Protein AF-A0A8X6J104-F1 (afdb_monomer_lite)

Foldseek 3Di:
DDDPPDQDLVLLVQLLVVVVVVDDLCVSCVVSVHDSVVSVVSVVVCVVVVVHPPDDDDDPVVSVVD

Structure (mmCIF, N/CA/C/O backbone):
data_AF-A0A8X6J104-F1
#
_entry.id   AF-A0A8X6J104-F1
#
loop_
_atom_site.group_PDB
_atom_site.id
_atom_site.type_symbol
_atom_site.label_atom_id
_atom_site.label_alt_id
_atom_site.label_comp_id
_atom_site.label_asym_id
_atom_site.label_ent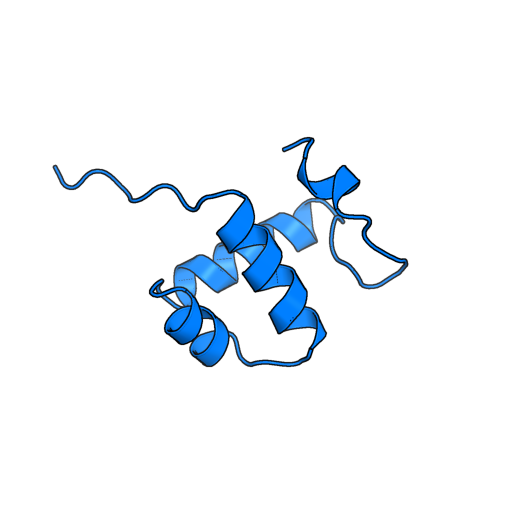ity_id
_atom_site.label_seq_id
_atom_site.pdbx_PDB_ins_code
_atom_site.Cartn_x
_atom_site.Cartn_y
_atom_site.Cartn_z
_atom_site.occupancy
_atom_site.B_iso_or_equiv
_atom_site.auth_seq_id
_atom_site.auth_comp_id
_atom_site.auth_asym_id
_atom_site.auth_atom_id
_atom_site.pdbx_PDB_model_num
ATOM 1 N N . MET A 1 1 ? 11.021 24.456 -11.394 1.00 39.09 1 MET A N 1
ATOM 2 C CA . MET A 1 1 ? 10.554 23.070 -11.633 1.00 39.09 1 MET A CA 1
ATOM 3 C C . MET A 1 1 ? 10.067 22.523 -10.300 1.00 39.09 1 MET A C 1
ATOM 5 O O . MET A 1 1 ? 10.833 22.579 -9.350 1.00 39.09 1 MET A O 1
ATOM 9 N N . SER A 1 2 ? 8.802 22.106 -10.186 1.00 51.00 2 SER A N 1
ATOM 10 C CA . SER A 1 2 ? 8.265 21.561 -8.927 1.00 51.00 2 SER A CA 1
ATOM 11 C C . SER A 1 2 ? 8.944 20.219 -8.639 1.00 51.00 2 SER A C 1
ATOM 13 O O . SER A 1 2 ? 8.862 19.298 -9.455 1.00 51.00 2 SER A O 1
ATOM 15 N N . SER A 1 3 ? 9.684 20.132 -7.533 1.00 57.59 3 SER A N 1
ATOM 16 C CA . SER A 1 3 ? 10.259 18.882 -7.043 1.00 57.59 3 SER A CA 1
ATOM 17 C C . SER A 1 3 ? 9.114 17.905 -6.779 1.00 57.59 3 SER A C 1
ATOM 19 O O . SER A 1 3 ? 8.194 18.194 -6.015 1.00 57.59 3 SER A O 1
ATOM 21 N N . ARG A 1 4 ? 9.121 16.755 -7.464 1.00 64.94 4 ARG A N 1
ATOM 22 C CA . ARG A 1 4 ? 8.140 15.694 -7.206 1.00 64.94 4 ARG A CA 1
ATOM 23 C C . ARG A 1 4 ? 8.260 15.305 -5.733 1.00 64.94 4 ARG A C 1
ATOM 25 O O . ARG A 1 4 ? 9.335 14.888 -5.319 1.00 64.94 4 ARG A O 1
ATOM 32 N N . ARG A 1 5 ? 7.175 15.437 -4.961 1.00 68.88 5 ARG A N 1
ATOM 33 C CA . ARG A 1 5 ? 7.111 14.903 -3.595 1.00 68.88 5 ARG A CA 1
ATOM 34 C C . ARG A 1 5 ? 7.410 13.409 -3.666 1.00 68.88 5 ARG A C 1
ATOM 36 O O . ARG A 1 5 ? 6.683 12.667 -4.329 1.00 68.88 5 ARG A O 1
ATOM 43 N N . GLU A 1 6 ? 8.490 12.991 -3.026 1.00 71.25 6 GLU A N 1
ATOM 44 C CA . GLU A 1 6 ? 8.799 11.578 -2.884 1.00 71.25 6 GLU A CA 1
ATOM 45 C C . GLU A 1 6 ? 7.824 10.978 -1.876 1.00 71.25 6 GLU A C 1
ATOM 47 O O . GLU A 1 6 ? 7.679 11.476 -0.762 1.00 71.25 6 GLU A O 1
ATOM 52 N N . THR A 1 7 ? 7.101 9.939 -2.292 1.00 70.19 7 THR A N 1
ATOM 53 C CA . THR A 1 7 ? 6.258 9.180 -1.370 1.00 70.19 7 THR A CA 1
ATOM 54 C C . THR A 1 7 ? 7.168 8.433 -0.410 1.00 70.19 7 THR A C 1
ATOM 56 O O . THR A 1 7 ? 7.962 7.592 -0.858 1.00 70.19 7 THR A O 1
ATOM 59 N N . THR A 1 8 ? 7.031 8.730 0.879 1.00 81.88 8 THR A N 1
ATOM 60 C CA . THR A 1 8 ? 7.818 8.095 1.940 1.00 81.88 8 THR A CA 1
ATOM 61 C C . THR A 1 8 ? 7.437 6.623 2.085 1.00 81.88 8 THR A C 1
ATOM 63 O O . THR A 1 8 ? 6.371 6.182 1.647 1.00 81.88 8 THR A O 1
ATOM 66 N N . GLU A 1 9 ? 8.322 5.836 2.686 1.00 76.69 9 GLU A N 1
ATOM 67 C CA . GLU A 1 9 ? 8.097 4.408 2.920 1.00 76.69 9 GLU A CA 1
ATOM 68 C C . GLU A 1 9 ? 6.837 4.162 3.769 1.00 76.69 9 GLU A C 1
ATOM 70 O O . GLU A 1 9 ? 5.986 3.344 3.414 1.00 76.69 9 GLU A O 1
ATOM 75 N N . SER A 1 10 ? 6.639 4.983 4.804 1.00 79.50 10 SER A N 1
ATOM 76 C CA . SER A 1 10 ? 5.461 4.959 5.676 1.00 79.50 10 SER A CA 1
ATOM 77 C C . SER A 1 10 ? 4.152 5.189 4.917 1.00 79.50 10 SER A C 1
ATOM 79 O O . SER A 1 10 ? 3.154 4.520 5.174 1.00 79.50 10 SER A O 1
ATOM 81 N N . GLU A 1 11 ? 4.134 6.096 3.938 1.00 83.69 11 GLU A N 1
ATOM 82 C CA . GLU A 1 11 ? 2.943 6.345 3.117 1.00 83.69 11 GLU A CA 1
ATOM 83 C C . GLU A 1 11 ? 2.605 5.130 2.238 1.00 83.69 11 GLU A C 1
ATOM 85 O O . GLU A 1 11 ? 1.435 4.781 2.087 1.00 83.69 11 GLU A O 1
ATOM 90 N N . ARG A 1 12 ? 3.613 4.433 1.695 1.00 83.94 12 ARG A N 1
ATOM 91 C CA . ARG A 1 12 ? 3.401 3.216 0.887 1.00 83.94 12 ARG A CA 1
ATOM 92 C C . ARG A 1 12 ? 2.837 2.074 1.730 1.00 83.94 12 ARG A C 1
ATOM 94 O O . ARG A 1 12 ? 1.922 1.387 1.278 1.00 83.94 12 ARG A O 1
ATOM 101 N N . LEU A 1 13 ? 3.327 1.918 2.960 1.00 82.19 13 LEU A N 1
ATOM 102 C CA . LEU A 1 13 ? 2.803 0.957 3.934 1.00 82.19 13 LEU A CA 1
ATOM 103 C C . LEU A 1 13 ? 1.327 1.196 4.238 1.00 82.19 13 LEU A C 1
ATOM 105 O O . LEU A 1 13 ? 0.518 0.268 4.186 1.00 82.19 13 LEU A O 1
ATOM 109 N N . LEU A 1 14 ? 0.962 2.452 4.502 1.00 85.88 14 LEU A N 1
ATOM 110 C CA . LEU A 1 14 ? -0.419 2.837 4.784 1.00 85.88 14 LEU A CA 1
ATOM 111 C C . LEU A 1 14 ? -1.342 2.555 3.594 1.00 85.88 14 LEU A C 1
ATOM 113 O O . LEU A 1 14 ? -2.434 2.024 3.789 1.00 85.88 14 LEU A O 1
ATOM 117 N N . VAL A 1 15 ? -0.888 2.830 2.363 1.00 87.81 15 VAL A N 1
ATOM 118 C CA . VAL A 1 15 ? -1.625 2.495 1.132 1.00 87.81 15 VAL A CA 1
ATOM 119 C C . VAL A 1 15 ? -1.947 1.000 1.065 1.00 87.81 15 VAL A C 1
ATOM 121 O O . VAL A 1 15 ? -3.094 0.631 0.809 1.00 87.81 15 VAL A O 1
ATOM 124 N N . VAL A 1 16 ? -0.960 0.136 1.305 1.00 84.19 16 VAL A N 1
ATOM 125 C CA . VAL A 1 16 ? -1.145 -1.323 1.246 1.00 84.19 16 VAL A CA 1
ATOM 126 C C . VAL A 1 16 ? -2.054 -1.808 2.379 1.00 84.19 16 VAL A C 1
ATOM 128 O O . VAL A 1 16 ? -2.995 -2.563 2.126 1.00 84.19 16 VAL A O 1
ATOM 131 N N . LYS A 1 17 ? -1.833 -1.330 3.610 1.00 85.00 17 LYS A N 1
ATOM 132 C CA . LYS A 1 17 ? -2.646 -1.679 4.785 1.00 85.00 17 LYS A CA 1
ATOM 133 C C . LYS A 1 17 ? -4.118 -1.331 4.575 1.00 85.00 17 LYS A C 1
ATOM 135 O O . LYS A 1 17 ? -4.982 -2.194 4.706 1.00 85.00 17 LYS A O 1
ATOM 140 N N . TRP A 1 18 ? -4.410 -0.094 4.188 1.00 86.12 18 TRP A N 1
ATOM 141 C CA . TRP A 1 18 ? -5.783 0.358 3.977 1.00 86.12 18 TRP A CA 1
ATOM 142 C C . TRP A 1 18 ? -6.440 -0.262 2.746 1.00 86.12 18 TRP A C 1
ATOM 144 O O . TRP A 1 18 ? -7.646 -0.500 2.762 1.00 86.12 18 TRP A O 1
ATOM 154 N N . SER A 1 19 ? -5.666 -0.593 1.709 1.00 84.19 19 SER A N 1
ATOM 155 C CA . SER A 1 19 ? -6.191 -1.364 0.580 1.00 84.19 19 SER A CA 1
ATOM 156 C C . SER A 1 19 ? -6.610 -2.776 0.999 1.00 84.19 19 SER A C 1
ATOM 158 O O . SER A 1 19 ? -7.572 -3.297 0.441 1.00 84.19 19 SER A O 1
ATOM 160 N N . LYS A 1 20 ? -5.920 -3.397 1.967 1.00 81.88 20 LYS A N 1
ATOM 161 C CA . LYS A 1 20 ? -6.295 -4.705 2.532 1.00 81.88 20 LYS A CA 1
ATOM 162 C C . LYS A 1 20 ? -7.532 -4.617 3.427 1.00 81.88 20 LYS A C 1
ATOM 164 O O . LYS A 1 20 ? -8.356 -5.521 3.406 1.00 81.88 20 LYS A O 1
ATOM 169 N N . GLU A 1 21 ? -7.688 -3.517 4.162 1.00 84.25 21 GLU A N 1
ATOM 170 C CA . GLU A 1 21 ? -8.905 -3.207 4.931 1.00 84.25 21 GLU A CA 1
ATOM 171 C C . GLU A 1 21 ? -10.133 -2.937 4.035 1.00 84.25 21 GLU A C 1
ATOM 173 O O . GLU A 1 21 ? -11.233 -2.749 4.546 1.00 84.25 21 GLU A O 1
ATOM 178 N N . GLY A 1 22 ? -9.968 -2.916 2.706 1.00 85.12 22 GLY A N 1
ATOM 179 C CA . GLY A 1 22 ? -11.056 -2.711 1.750 1.00 85.12 22 GLY A CA 1
ATOM 180 C C . GLY A 1 22 ? -11.420 -1.245 1.518 1.00 85.12 22 GLY A C 1
ATOM 181 O O . GLY A 1 22 ? -12.438 -0.970 0.884 1.00 85.12 22 GLY A O 1
ATOM 182 N N . LYS A 1 23 ? -10.602 -0.292 1.990 1.00 87.31 23 LYS A N 1
ATOM 183 C CA . LYS A 1 23 ? -10.824 1.133 1.712 1.00 87.31 23 LYS A CA 1
ATOM 184 C C . LYS A 1 23 ? -10.639 1.427 0.231 1.00 87.31 23 LYS A C 1
ATOM 186 O O . LYS A 1 23 ? -9.776 0.856 -0.442 1.00 87.31 23 LYS A O 1
ATOM 191 N N . SER A 1 24 ? -11.416 2.376 -0.277 1.00 89.31 24 SER A N 1
ATOM 192 C CA . SER A 1 24 ? -11.274 2.813 -1.656 1.00 89.31 24 SER A CA 1
ATOM 193 C C . SER A 1 24 ? -9.975 3.596 -1.855 1.00 89.31 24 SER A C 1
ATOM 195 O O . SER A 1 24 ? -9.472 4.293 -0.972 1.00 89.31 24 SER A O 1
ATOM 197 N N . LEU A 1 25 ? -9.453 3.553 -3.079 1.00 88.69 25 LEU A N 1
ATOM 198 C CA . LEU A 1 25 ? -8.250 4.294 -3.459 1.00 88.69 25 LEU A CA 1
ATOM 199 C C . LEU A 1 25 ? -8.387 5.809 -3.239 1.00 88.69 25 LEU A C 1
ATOM 201 O O . LEU A 1 25 ? -7.391 6.490 -3.005 1.00 88.69 25 LEU A O 1
ATOM 205 N N . ARG A 1 26 ? -9.613 6.339 -3.330 1.00 88.69 26 ARG A N 1
ATOM 206 C CA . ARG A 1 26 ? -9.904 7.759 -3.096 1.00 88.69 26 ARG A CA 1
ATOM 207 C C . ARG A 1 26 ? -9.822 8.108 -1.614 1.00 88.69 26 ARG A C 1
ATOM 209 O O . ARG A 1 26 ? -9.207 9.111 -1.285 1.00 88.69 26 ARG A O 1
ATOM 216 N N . GLU A 1 27 ? -10.364 7.268 -0.737 1.00 88.56 27 GLU A N 1
ATOM 217 C CA . GLU A 1 27 ? -10.259 7.470 0.715 1.00 88.56 27 GLU A CA 1
ATOM 218 C C . GLU A 1 27 ? -8.806 7.389 1.180 1.00 88.56 27 GLU A C 1
ATOM 220 O O . GLU A 1 27 ? -8.342 8.254 1.914 1.00 88.56 27 GLU A O 1
ATOM 225 N N . ILE A 1 28 ? -8.059 6.400 0.685 1.00 90.38 28 ILE A N 1
ATOM 226 C CA . ILE A 1 28 ? -6.624 6.252 0.959 1.00 90.38 28 ILE A CA 1
ATOM 227 C C . ILE A 1 28 ? -5.861 7.504 0.515 1.00 90.38 28 ILE A C 1
ATOM 229 O O . ILE A 1 28 ? -5.042 8.035 1.259 1.00 90.38 28 ILE A O 1
ATOM 233 N N . ALA A 1 29 ? -6.155 8.007 -0.683 1.00 89.94 29 ALA A N 1
ATOM 234 C CA . ALA A 1 29 ? -5.548 9.221 -1.211 1.00 89.94 29 ALA A CA 1
ATOM 235 C C . ALA A 1 29 ? -5.838 10.442 -0.319 1.00 89.94 29 ALA A C 1
ATOM 237 O O . ALA A 1 29 ? -4.915 11.186 0.014 1.00 89.94 29 ALA A O 1
ATOM 238 N N . SER A 1 30 ? -7.088 10.603 0.124 1.00 90.44 30 SER A N 1
ATOM 239 C CA . SER A 1 30 ? -7.503 11.674 1.037 1.00 90.44 30 SER A CA 1
ATOM 240 C C . SER A 1 30 ? -6.835 11.586 2.409 1.00 90.44 30 SER A C 1
ATOM 242 O O . SER A 1 30 ? -6.454 12.618 2.950 1.00 90.44 30 SER A O 1
ATOM 244 N N . LEU A 1 31 ? -6.646 10.381 2.953 1.00 88.00 31 LEU A N 1
ATOM 245 C CA . LEU A 1 31 ? -6.001 10.177 4.255 1.00 88.00 31 LEU A CA 1
ATOM 246 C C . LEU A 1 31 ? -4.509 10.536 4.244 1.00 88.00 31 L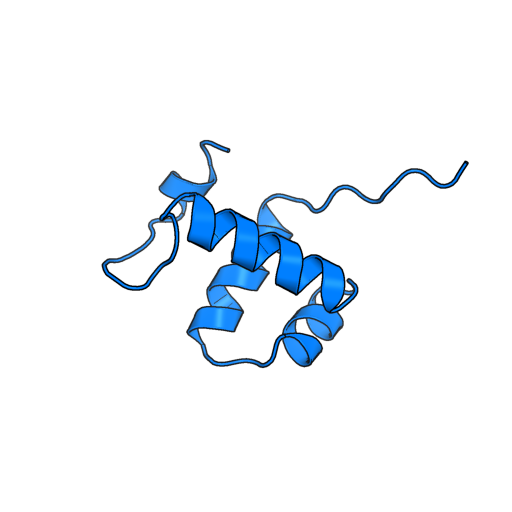EU A C 1
ATOM 248 O O . LEU A 1 31 ? -3.992 11.033 5.238 1.00 88.00 31 LEU A O 1
ATOM 252 N N . ILE A 1 32 ? -3.816 10.285 3.131 1.00 86.94 32 ILE A N 1
ATOM 253 C CA . ILE A 1 32 ? -2.370 10.546 2.993 1.00 86.94 32 ILE A CA 1
ATOM 254 C C . ILE A 1 32 ? -2.103 11.956 2.442 1.00 86.94 32 ILE A C 1
ATOM 256 O O . ILE A 1 32 ? -1.011 12.501 2.591 1.00 86.94 32 ILE A O 1
ATOM 260 N N . GLY A 1 33 ? -3.096 12.571 1.797 1.00 87.25 33 GLY A N 1
ATOM 261 C CA . GLY A 1 33 ? -2.920 13.838 1.090 1.00 87.25 33 GLY A CA 1
ATOM 262 C C . GLY A 1 33 ? -2.188 13.671 -0.245 1.00 87.25 33 GLY A C 1
ATOM 263 O O . GLY A 1 33 ? -1.439 14.552 -0.665 1.00 87.25 33 GLY A O 1
ATOM 264 N N . VAL A 1 34 ? -2.387 12.533 -0.916 1.00 86.31 34 VAL A N 1
ATOM 265 C CA . VAL A 1 34 ? -1.864 12.268 -2.266 1.00 86.31 34 VAL A CA 1
ATOM 266 C C . VAL A 1 34 ? -3.005 12.157 -3.266 1.00 86.31 34 VAL A C 1
ATOM 268 O O . VAL A 1 34 ? -4.179 12.126 -2.914 1.00 86.31 34 VAL A O 1
ATOM 271 N N . THR A 1 35 ? -2.675 12.085 -4.552 1.00 88.50 35 THR A N 1
ATOM 272 C CA . THR A 1 35 ? -3.681 11.828 -5.582 1.00 88.50 35 THR A CA 1
ATOM 273 C C . THR A 1 35 ? -4.005 10.339 -5.667 1.00 88.50 35 THR A C 1
ATOM 275 O O . THR A 1 35 ? -3.134 9.484 -5.506 1.00 88.50 35 THR A O 1
ATOM 278 N N . HIS A 1 36 ? -5.248 10.017 -6.027 1.00 89.00 36 HIS A N 1
ATOM 279 C CA . HIS A 1 36 ? -5.677 8.648 -6.337 1.00 89.00 36 HIS A CA 1
ATOM 280 C C . HIS A 1 36 ? -4.727 7.936 -7.321 1.00 89.00 36 HIS A C 1
ATOM 282 O O . HIS A 1 36 ? -4.409 6.761 -7.153 1.00 89.00 36 HIS A O 1
ATOM 288 N N . GLY A 1 37 ? -4.228 8.653 -8.335 1.00 89.62 37 GLY A N 1
ATOM 289 C CA . GLY A 1 37 ? -3.282 8.099 -9.307 1.00 89.62 37 GLY A CA 1
ATOM 290 C C . GLY A 1 37 ? -1.933 7.704 -8.694 1.00 89.62 37 GLY A C 1
ATOM 291 O O . GLY A 1 37 ? -1.304 6.757 -9.161 1.00 89.62 37 GLY A O 1
ATOM 292 N N . CYS A 1 38 ? -1.492 8.388 -7.633 1.00 87.94 38 CYS A N 1
ATOM 293 C CA . CYS A 1 38 ? -0.305 7.999 -6.872 1.00 87.94 38 CYS A CA 1
ATOM 294 C C . CYS A 1 38 ? -0.538 6.662 -6.155 1.00 87.94 38 CYS A C 1
ATOM 296 O O . CYS A 1 38 ? 0.238 5.726 -6.344 1.00 87.94 38 CYS A O 1
ATOM 298 N N . VAL A 1 39 ? -1.662 6.535 -5.443 1.00 89.69 39 VAL A N 1
ATOM 299 C CA . VAL A 1 39 ? -2.073 5.296 -4.759 1.00 89.69 39 VAL A CA 1
ATOM 300 C C . VAL A 1 39 ? -2.158 4.127 -5.743 1.00 89.69 39 VAL A C 1
ATOM 302 O O . VAL A 1 39 ? -1.597 3.061 -5.501 1.00 89.69 39 VAL A O 1
ATOM 305 N N . GLN A 1 40 ? -2.784 4.335 -6.904 1.00 90.44 40 GLN A N 1
ATOM 306 C CA . GLN A 1 40 ? -2.901 3.309 -7.939 1.00 9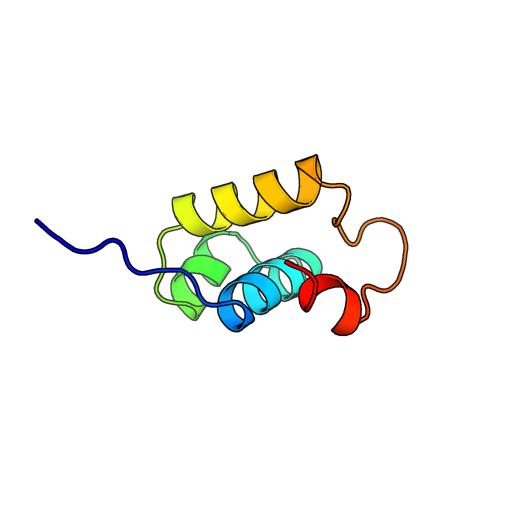0.44 40 GLN A CA 1
ATOM 307 C C . GLN A 1 40 ? -1.534 2.835 -8.454 1.00 90.44 40 GLN A C 1
ATOM 309 O O . GLN A 1 40 ? -1.317 1.631 -8.591 1.00 90.44 40 GLN A O 1
ATOM 314 N N . LYS A 1 41 ? -0.600 3.760 -8.713 1.00 89.44 41 LYS A N 1
ATOM 315 C CA . LYS A 1 41 ? 0.766 3.419 -9.145 1.00 89.44 41 LYS A CA 1
ATOM 316 C C . LYS A 1 41 ? 1.515 2.615 -8.088 1.00 89.44 41 LYS A C 1
ATOM 318 O O . LYS A 1 41 ? 2.222 1.674 -8.442 1.00 89.44 41 LYS A O 1
ATOM 323 N N . ILE A 1 42 ? 1.347 2.968 -6.813 1.00 87.38 42 ILE A N 1
ATOM 324 C CA . ILE A 1 42 ? 1.930 2.226 -5.691 1.00 87.38 42 ILE A CA 1
ATOM 325 C C . ILE A 1 42 ? 1.407 0.790 -5.727 1.00 87.38 42 ILE A C 1
ATOM 327 O O . ILE A 1 42 ? 2.194 -0.134 -5.901 1.00 87.38 42 ILE A O 1
ATOM 331 N N . LEU A 1 43 ? 0.089 0.589 -5.692 1.00 86.19 43 LEU A N 1
ATOM 332 C CA . LEU A 1 43 ? -0.499 -0.755 -5.681 1.00 86.1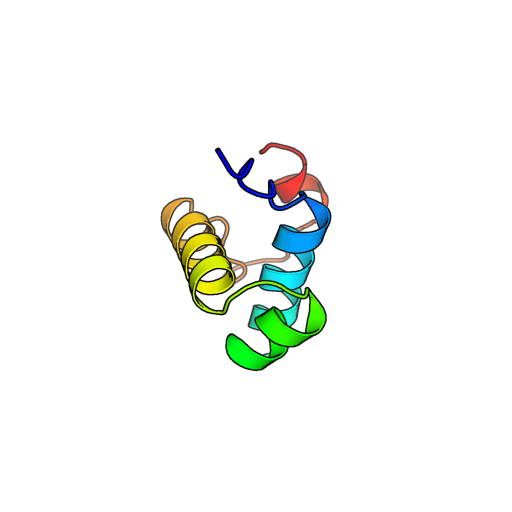9 43 LEU A CA 1
ATOM 333 C C . LEU A 1 43 ? -0.123 -1.582 -6.919 1.00 86.19 43 LEU A C 1
ATOM 335 O O . LEU A 1 43 ? 0.155 -2.771 -6.795 1.00 86.19 43 LEU A O 1
ATOM 339 N N . GLN A 1 44 ? -0.060 -0.973 -8.108 1.00 87.56 44 GLN A N 1
ATOM 340 C CA . GLN A 1 44 ? 0.409 -1.655 -9.320 1.00 87.56 44 GLN A CA 1
ATOM 341 C C . GLN A 1 44 ? 1.866 -2.115 -9.205 1.00 87.56 44 GLN A C 1
ATOM 343 O O . GLN A 1 44 ? 2.190 -3.218 -9.643 1.00 87.56 44 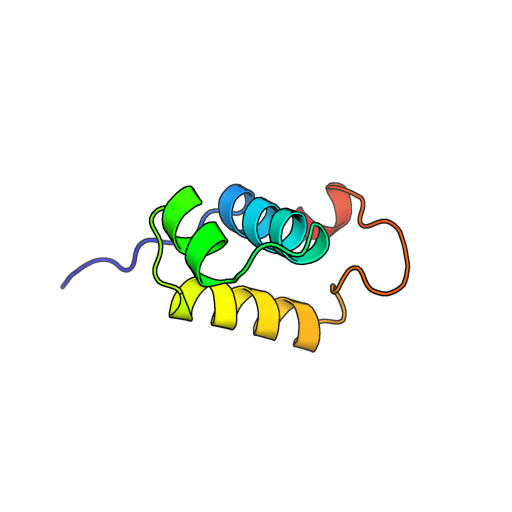GLN A O 1
ATOM 348 N N . LYS A 1 45 ? 2.741 -1.304 -8.597 1.00 85.94 45 LYS A N 1
ATOM 349 C CA . LYS A 1 45 ? 4.138 -1.680 -8.349 1.00 85.94 45 LYS A CA 1
ATOM 350 C C . LYS A 1 45 ? 4.224 -2.865 -7.385 1.00 85.94 45 LYS A C 1
ATOM 352 O O . LYS A 1 45 ? 4.935 -3.815 -7.688 1.00 85.94 45 LYS A O 1
ATOM 357 N N . TYR A 1 46 ? 3.456 -2.847 -6.295 1.00 82.38 46 TYR A N 1
ATOM 358 C CA . TYR A 1 46 ? 3.398 -3.963 -5.341 1.00 82.38 46 TYR A CA 1
ATOM 359 C C . TYR A 1 46 ? 2.859 -5.251 -5.978 1.00 82.38 46 TYR A C 1
ATOM 361 O O . TYR A 1 46 ? 3.447 -6.307 -5.780 1.00 82.38 46 TYR A O 1
ATOM 369 N N . LYS A 1 47 ? 1.812 -5.170 -6.813 1.00 80.00 47 LYS A N 1
ATOM 370 C CA . LYS A 1 47 ? 1.303 -6.326 -7.576 1.00 80.00 47 LYS A CA 1
ATOM 371 C C . LYS A 1 47 ? 2.332 -6.891 -8.552 1.00 80.00 47 LYS A C 1
ATOM 373 O O . LYS A 1 47 ? 2.459 -8.100 -8.665 1.00 80.00 47 LYS A O 1
ATOM 378 N N . LYS A 1 48 ? 3.071 -6.031 -9.260 1.00 80.69 48 LYS A N 1
ATOM 379 C CA . LYS A 1 48 ? 4.110 -6.466 -10.208 1.00 80.69 48 LYS A CA 1
ATOM 380 C C . LYS A 1 48 ? 5.289 -7.150 -9.511 1.00 80.69 48 LYS A C 1
ATOM 382 O O . LYS A 1 48 ? 5.923 -8.011 -10.107 1.00 80.69 48 LYS A O 1
ATOM 387 N N . LEU A 1 49 ? 5.596 -6.732 -8.288 1.00 74.12 49 LEU A N 1
ATOM 388 C CA . LEU A 1 49 ? 6.670 -7.301 -7.475 1.00 74.12 49 LEU A CA 1
ATOM 389 C C . LEU A 1 49 ? 6.238 -8.555 -6.701 1.00 74.12 49 LEU A C 1
ATOM 391 O O . LEU A 1 49 ? 7.049 -9.091 -5.959 1.00 74.12 49 LEU A O 1
ATOM 395 N N . ASP A 1 50 ? 4.981 -8.990 -6.844 1.00 67.62 50 ASP A N 1
ATOM 396 C CA . ASP A 1 50 ? 4.370 -10.074 -6.062 1.00 67.62 50 ASP A CA 1
ATOM 397 C C . ASP A 1 50 ? 4.456 -9.862 -4.534 1.00 67.62 50 ASP A C 1
ATOM 399 O O . ASP A 1 50 ? 4.298 -10.773 -3.733 1.00 67.62 50 ASP A O 1
ATOM 403 N N . LEU A 1 51 ? 4.641 -8.604 -4.116 1.00 65.88 51 LEU A N 1
ATOM 404 C CA . LEU A 1 51 ? 4.640 -8.153 -2.718 1.00 65.88 51 LEU A CA 1
ATOM 405 C C . LEU A 1 51 ? 3.219 -7.805 -2.253 1.00 65.88 51 LEU A C 1
ATOM 407 O O . LEU A 1 51 ? 3.014 -6.983 -1.357 1.00 65.88 51 LEU A O 1
ATOM 411 N N . TRP A 1 52 ? 2.209 -8.348 -2.932 1.00 59.84 52 TRP A N 1
ATOM 412 C CA . TRP A 1 52 ? 0.816 -8.091 -2.611 1.00 59.84 52 TRP A CA 1
ATOM 413 C C . TRP A 1 52 ? 0.374 -9.012 -1.467 1.00 59.84 52 TRP A C 1
ATOM 415 O O . TRP A 1 52 ? 0.551 -10.224 -1.579 1.00 59.84 52 TRP A O 1
ATOM 425 N N . PRO A 1 53 ? -0.267 -8.494 -0.400 1.00 56.47 53 PRO A N 1
ATOM 426 C CA . PRO A 1 53 ? -0.740 -9.302 0.725 1.00 56.47 53 PRO A CA 1
ATOM 427 C C . PRO A 1 53 ? -2.008 -10.081 0.343 1.00 56.47 53 PRO A C 1
ATOM 429 O O . PRO A 1 53 ? -3.084 -9.847 0.891 1.00 56.47 53 PRO A O 1
ATOM 432 N N . GLY A 1 54 ? -1.910 -10.965 -0.646 1.00 53.12 54 GLY A N 1
ATOM 433 C CA . GLY A 1 54 ? -2.969 -11.889 -1.047 1.00 53.12 54 GLY A CA 1
ATOM 434 C C . GLY A 1 54 ? -2.812 -13.290 -0.451 1.00 53.12 54 GLY A C 1
ATOM 435 O O . GLY A 1 54 ? -3.787 -14.029 -0.419 1.00 53.12 54 GLY A O 1
ATOM 436 N N . SER A 1 55 ? -1.618 -13.656 0.030 1.00 46.69 55 SER A N 1
ATOM 437 C CA . SER A 1 55 ? -1.250 -15.061 0.284 1.00 46.69 55 SER A CA 1
ATOM 438 C C . SER A 1 55 ? -0.599 -15.351 1.642 1.00 46.69 55 SER A C 1
ATOM 440 O O . SER A 1 55 ? -0.451 -16.511 2.009 1.00 46.69 55 SER A O 1
ATOM 442 N N . GLY A 1 56 ? -0.252 -14.344 2.437 1.00 43.31 56 GLY A N 1
ATOM 443 C CA . GLY A 1 56 ? 0.415 -14.557 3.717 1.00 43.31 56 GLY A CA 1
ATOM 444 C C . GLY A 1 56 ? 0.758 -13.229 4.364 1.00 43.31 56 GLY A C 1
ATOM 445 O O . GLY A 1 56 ? 0.796 -12.196 3.701 1.00 43.31 56 GLY A O 1
ATOM 446 N N . TRP A 1 57 ? 0.906 -13.242 5.679 1.00 42.28 57 TRP A N 1
ATOM 447 C CA . TRP A 1 57 ? 1.224 -12.089 6.509 1.00 42.28 57 TRP A CA 1
ATOM 448 C C . TRP A 1 57 ? 2.435 -11.330 5.951 1.00 42.28 57 TRP A C 1
ATOM 450 O O . TRP A 1 57 ? 3.527 -11.879 5.918 1.00 42.28 57 TRP A O 1
ATOM 460 N N . ILE A 1 58 ? 2.239 -10.081 5.522 1.00 52.34 58 ILE A N 1
ATOM 461 C CA . ILE A 1 58 ? 3.361 -9.174 5.273 1.00 52.34 58 ILE A CA 1
ATOM 462 C C . ILE A 1 58 ? 3.826 -8.687 6.640 1.00 52.34 58 ILE A C 1
ATOM 464 O O . ILE A 1 58 ? 3.078 -7.991 7.335 1.00 52.34 58 ILE A O 1
ATOM 468 N N . LEU A 1 59 ? 5.032 -9.087 7.027 1.00 52.25 59 LEU A N 1
ATOM 469 C CA . LEU A 1 59 ? 5.737 -8.507 8.162 1.00 52.25 59 LEU A CA 1
ATOM 470 C C . LEU A 1 59 ? 6.265 -7.133 7.721 1.00 52.25 59 LEU A C 1
ATOM 472 O O . LEU A 1 59 ? 6.662 -6.960 6.569 1.00 52.25 59 LEU A O 1
ATOM 476 N N . GLU A 1 60 ? 6.275 -6.139 8.616 1.00 49.97 60 GLU A N 1
ATOM 477 C CA . GLU A 1 60 ? 6.831 -4.794 8.340 1.00 49.97 60 GLU A CA 1
ATOM 478 C C . GLU A 1 60 ? 8.267 -4.848 7.7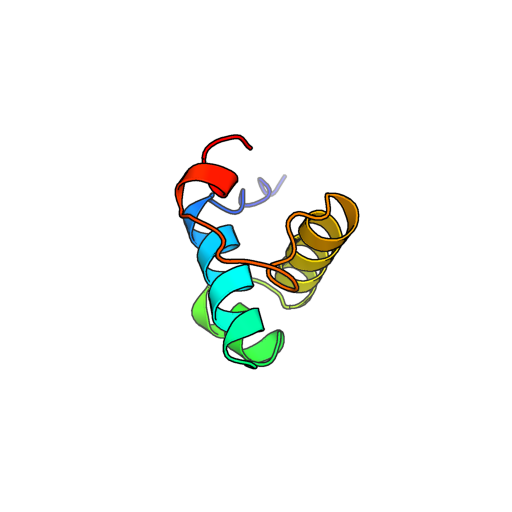73 1.00 49.97 60 GLU A C 1
ATOM 480 O O . GLU A 1 60 ? 8.722 -3.926 7.096 1.00 49.97 60 GLU A O 1
ATOM 485 N N . GLU A 1 61 ? 8.960 -5.961 8.006 1.00 53.50 61 GLU A N 1
ATOM 486 C CA . GLU A 1 61 ? 10.307 -6.278 7.541 1.00 53.50 61 GLU A CA 1
ATOM 487 C C . GLU A 1 61 ? 10.427 -6.445 6.014 1.00 53.50 61 GLU A C 1
ATOM 489 O O . GLU A 1 61 ? 11.473 -6.106 5.461 1.00 53.50 61 GLU A O 1
ATOM 494 N N . ASP A 1 62 ? 9.375 -6.880 5.308 1.00 55.28 62 ASP A N 1
ATOM 495 C CA . ASP A 1 62 ? 9.418 -7.088 3.848 1.00 55.28 62 ASP A CA 1
ATOM 496 C C . ASP A 1 62 ? 9.412 -5.771 3.058 1.00 55.28 62 ASP A C 1
ATOM 498 O O . ASP A 1 62 ? 9.915 -5.703 1.933 1.00 55.28 62 ASP A O 1
ATOM 502 N N . ILE A 1 63 ? 8.868 -4.699 3.646 1.00 53.38 63 ILE A N 1
ATOM 503 C CA . ILE A 1 63 ? 8.864 -3.369 3.025 1.00 53.38 63 ILE A CA 1
ATOM 504 C C . ILE A 1 63 ? 10.194 -2.642 3.232 1.00 53.38 63 ILE A C 1
ATOM 506 O O . ILE A 1 63 ? 10.646 -1.973 2.307 1.00 53.38 63 ILE A O 1
ATOM 510 N N . LYS A 1 64 ? 10.875 -2.877 4.360 1.00 51.44 64 LYS A N 1
ATOM 511 C CA . LYS A 1 64 ? 12.168 -2.259 4.714 1.00 51.44 64 LYS A CA 1
ATOM 512 C C . LYS A 1 64 ? 13.313 -2.539 3.738 1.00 51.44 64 LYS A C 1
ATOM 514 O O . LYS A 1 64 ? 14.396 -1.970 3.864 1.00 51.44 64 LYS A O 1
ATOM 519 N N . LYS A 1 65 ? 13.105 -3.459 2.794 1.00 51.50 65 LYS A N 1
ATOM 520 C CA . LYS A 1 65 ? 14.094 -3.901 1.808 1.00 51.50 65 LYS A CA 1
ATOM 521 C C . LYS A 1 65 ? 14.053 -3.103 0.490 1.00 51.50 65 LYS A C 1
ATOM 523 O O . LYS A 1 65 ? 14.906 -3.349 -0.362 1.00 51.50 65 LYS A O 1
ATOM 528 N N . TYR A 1 66 ? 13.108 -2.169 0.312 1.00 49.81 66 TYR A N 1
ATOM 529 C CA . TYR A 1 66 ? 12.882 -1.414 -0.937 1.00 49.81 66 TYR A CA 1
ATOM 530 C C . TYR A 1 66 ? 12.657 0.087 -0.743 1.00 49.81 66 TYR A C 1
ATOM 532 O O . TYR A 1 66 ? 13.057 0.841 -1.663 1.00 49.81 66 TYR A O 1
#

Secondary structure (DSSP, 8-state):
-PPPPPPPHHHHHHHHHHHHTT--HHHHHHHHT--HHHHHHHHHHHHHTT--TTSS---HHHHTT-

Sequence (66 aa):
MSSRRETTESERLLVVKWSKEGKSLREIASLIGVTHGCVQKILQKYKKLDLWPGSGWILEEDIKKY

Radius of gyration: 11.95 Å; chains: 1; bounding box: 25×38×20 Å

pLDDT: mean 74.71, std 15.86, range [39.09, 90.44]

InterPro domains:
  IPR009057 Homedomain-like superfamily [SSF46689] (4-49)
  IPR036388 Winged helix-like DNA-binding domain superfamily [G3DSA:1.10.10.10] (1-50)

Organism: Trichonephila clavata (NCBI:txid2740835)